Protein AF-K0KN36-F1 (afdb_monomer_lite)

InterPro domains:
  IPR013714 Golgi apparatus membrane protein TVP15 [PF08507] (9-66)

pLDDT: mean 72.39, std 9.74, range [46.72, 87.38]

Organism: Wickerhamomyces ciferrii (strain ATCC 14091 / BCRC 22168 / CBS 111 / JCM 3599 / NBRC 0793 / NRRL Y-1031 F-60-10) (NCBI:txid1206466)

Structure (mmCIF, N/CA/C/O backbone):
data_AF-K0KN36-F1
#
_entry.id   AF-K0KN36-F1
#
loop_
_atom_site.group_PDB
_atom_site.id
_atom_site.type_symbol
_atom_site.label_atom_id
_atom_site.label_alt_id
_atom_site.label_comp_id
_atom_site.label_asym_id
_atom_site.label_entity_id
_atom_site.label_seq_id
_atom_site.pdbx_PDB_ins_code
_atom_site.Cartn_x
_atom_site.Cartn_y
_atom_site.Cartn_z
_atom_site.occupancy
_atom_site.B_iso_or_equiv
_atom_site.auth_seq_id
_atom_site.auth_comp_id
_atom_site.auth_asym_id
_atom_site.auth_atom_id
_atom_site.pdbx_PDB_model_num
ATOM 1 N N . MET A 1 1 ? 15.556 6.257 4.956 1.00 46.72 1 MET A N 1
ATOM 2 C CA . MET A 1 1 ? 14.677 6.479 3.790 1.00 46.72 1 MET A CA 1
ATOM 3 C C . MET A 1 1 ? 13.432 5.645 4.008 1.00 46.72 1 MET A C 1
ATOM 5 O O . MET A 1 1 ? 13.583 4.464 4.287 1.00 46.72 1 MET A O 1
ATOM 9 N N . LEU A 1 2 ? 12.238 6.243 3.987 1.00 52.91 2 LEU A N 1
ATOM 10 C CA . LEU A 1 2 ? 11.018 5.449 3.834 1.00 52.91 2 LEU A CA 1
ATOM 11 C C . LEU A 1 2 ? 10.950 5.048 2.360 1.00 52.91 2 LEU A C 1
ATOM 13 O O . LEU A 1 2 ? 10.834 5.918 1.500 1.00 52.91 2 LEU A O 1
ATOM 17 N N . ASN A 1 3 ? 11.107 3.756 2.084 1.00 67.44 3 ASN A N 1
ATOM 18 C CA . ASN A 1 3 ? 10.918 3.200 0.749 1.00 67.44 3 ASN A CA 1
ATOM 19 C C . ASN A 1 3 ? 9.430 3.165 0.412 1.00 67.44 3 ASN A C 1
ATOM 21 O O . ASN A 1 3 ? 8.590 3.048 1.309 1.00 67.44 3 ASN A O 1
ATOM 25 N N . THR A 1 4 ? 9.109 3.216 -0.875 1.00 68.75 4 THR A N 1
ATOM 26 C CA . THR A 1 4 ? 7.735 3.126 -1.378 1.00 68.75 4 THR A CA 1
ATOM 27 C C . THR A 1 4 ? 7.007 1.917 -0.779 1.00 68.75 4 THR A C 1
ATOM 29 O O . THR A 1 4 ? 5.915 2.080 -0.248 1.00 68.75 4 THR A O 1
ATOM 32 N N . ASP A 1 5 ? 7.690 0.777 -0.679 1.00 70.31 5 ASP A N 1
ATOM 33 C CA . ASP A 1 5 ? 7.196 -0.494 -0.126 1.00 70.31 5 ASP A CA 1
ATOM 34 C C . ASP A 1 5 ? 6.774 -0.371 1.351 1.00 70.31 5 ASP A C 1
ATOM 36 O O . ASP A 1 5 ? 5.791 -0.960 1.810 1.00 70.31 5 ASP A O 1
ATOM 40 N N . THR A 1 6 ? 7.497 0.451 2.121 1.00 68.56 6 THR A N 1
ATOM 41 C CA . THR A 1 6 ? 7.172 0.711 3.533 1.00 68.56 6 THR A CA 1
ATOM 42 C C . THR A 1 6 ? 5.955 1.616 3.685 1.00 68.56 6 THR A C 1
ATOM 44 O O . THR A 1 6 ? 5.213 1.481 4.657 1.00 68.56 6 THR A O 1
ATOM 47 N N . LEU A 1 7 ? 5.700 2.502 2.718 1.00 69.88 7 LEU A N 1
ATOM 48 C CA . LEU A 1 7 ? 4.512 3.351 2.713 1.00 69.88 7 LEU A CA 1
ATOM 49 C C . LEU A 1 7 ? 3.263 2.521 2.386 1.00 69.88 7 LEU A C 1
ATOM 51 O O . LEU A 1 7 ? 2.234 2.699 3.038 1.00 69.88 7 LEU A O 1
ATOM 55 N N . THR A 1 8 ? 3.355 1.564 1.457 1.00 67.69 8 THR A N 1
ATOM 56 C CA . THR A 1 8 ? 2.237 0.695 1.045 1.00 67.69 8 THR A CA 1
ATOM 57 C C . THR A 1 8 ? 1.675 -0.120 2.209 1.00 67.69 8 THR A C 1
ATOM 59 O O . THR A 1 8 ? 0.458 -0.180 2.408 1.00 67.69 8 THR A O 1
ATOM 62 N N . LEU A 1 9 ? 2.558 -0.685 3.036 1.00 72.69 9 LEU A N 1
ATOM 63 C CA . LEU A 1 9 ? 2.176 -1.444 4.230 1.00 72.69 9 LEU A CA 1
ATOM 64 C C . LEU A 1 9 ? 1.495 -0.567 5.290 1.00 72.69 9 LEU A C 1
ATOM 66 O O . LEU A 1 9 ? 0.542 -1.007 5.931 1.00 72.69 9 LEU A O 1
ATOM 70 N N . VAL A 1 10 ? 1.933 0.685 5.451 1.00 77.00 10 VAL A N 1
ATOM 71 C CA . VAL A 1 10 ? 1.338 1.634 6.405 1.00 77.00 10 VAL A CA 1
ATOM 72 C C . VAL A 1 10 ? -0.081 2.025 5.984 1.00 77.00 10 VAL A C 1
ATOM 74 O O . VAL A 1 10 ? -0.978 2.028 6.827 1.00 77.00 10 VAL A O 1
ATOM 77 N N . TYR A 1 11 ? -0.330 2.279 4.695 1.00 67.62 11 TYR A N 1
ATOM 78 C CA . TYR A 1 11 ? -1.684 2.569 4.206 1.00 67.62 11 TYR A CA 1
ATOM 79 C C . TYR A 1 11 ? -2.634 1.374 4.387 1.00 67.62 11 TYR A C 1
ATOM 81 O O . TYR A 1 11 ? -3.746 1.553 4.888 1.00 67.62 11 TYR A O 1
ATOM 89 N N . LEU A 1 12 ? -2.193 0.149 4.075 1.00 69.88 12 LEU A N 1
ATOM 90 C CA . LEU A 1 12 ? -2.994 -1.066 4.287 1.00 69.88 12 LEU A CA 1
ATOM 91 C C . LEU A 1 12 ? -3.309 -1.298 5.781 1.00 69.88 12 LEU A C 1
ATOM 93 O O . LEU A 1 12 ? -4.441 -1.629 6.150 1.00 69.88 12 LEU A O 1
ATOM 97 N N . LEU A 1 13 ? -2.325 -1.078 6.657 1.00 72.81 13 LEU A N 1
ATOM 98 C CA . LEU A 1 13 ? -2.474 -1.199 8.108 1.00 72.81 13 LEU A CA 1
ATOM 99 C C . LEU A 1 13 ? -3.476 -0.174 8.661 1.00 72.81 13 LEU A C 1
ATOM 101 O O . LEU A 1 13 ? -4.363 -0.529 9.432 1.00 72.81 13 LEU A O 1
ATOM 105 N N . ILE A 1 14 ? -3.380 1.090 8.243 1.00 73.56 14 ILE A N 1
ATOM 106 C CA . ILE A 1 14 ? -4.290 2.154 8.690 1.00 73.56 14 ILE A CA 1
ATOM 107 C C . ILE A 1 14 ? -5.722 1.890 8.198 1.00 73.56 14 ILE A C 1
ATOM 109 O O . ILE A 1 14 ? -6.672 2.052 8.966 1.00 73.56 14 ILE A O 1
ATOM 113 N N . GLY A 1 15 ? -5.889 1.429 6.954 1.00 66.56 15 GLY A N 1
ATOM 114 C CA . GLY A 1 15 ? -7.199 1.080 6.395 1.00 66.56 15 GLY A CA 1
ATOM 115 C C . GLY A 1 15 ? -7.906 -0.035 7.171 1.00 66.56 15 GLY A C 1
ATOM 116 O O . GLY A 1 15 ? -9.098 0.075 7.461 1.00 66.56 15 GLY A O 1
ATOM 117 N N . THR A 1 16 ? -7.170 -1.076 7.574 1.00 66.19 16 THR A N 1
ATOM 118 C CA . THR A 1 16 ? -7.727 -2.189 8.366 1.00 66.19 16 THR A CA 1
ATOM 119 C C . THR A 1 16 ? -7.950 -1.821 9.837 1.00 66.19 16 THR A C 1
ATOM 121 O O . THR A 1 16 ? -8.943 -2.249 10.422 1.00 66.19 16 THR A O 1
ATOM 124 N N . LEU A 1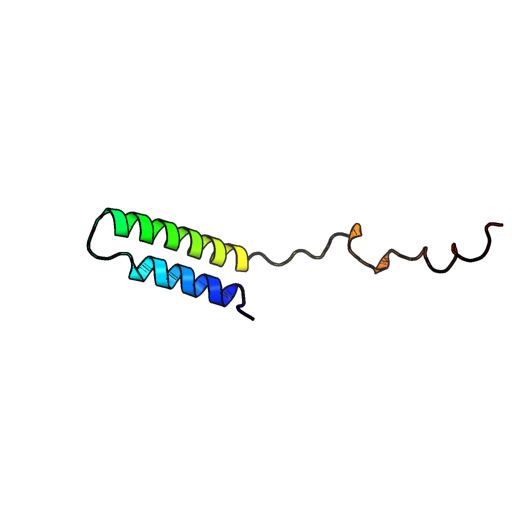 17 ? -7.104 -0.966 10.424 1.00 70.75 17 LEU A N 1
ATOM 125 C CA . LEU A 1 17 ? -7.228 -0.514 11.816 1.00 70.75 17 LEU A CA 1
ATOM 126 C C . LEU A 1 17 ? 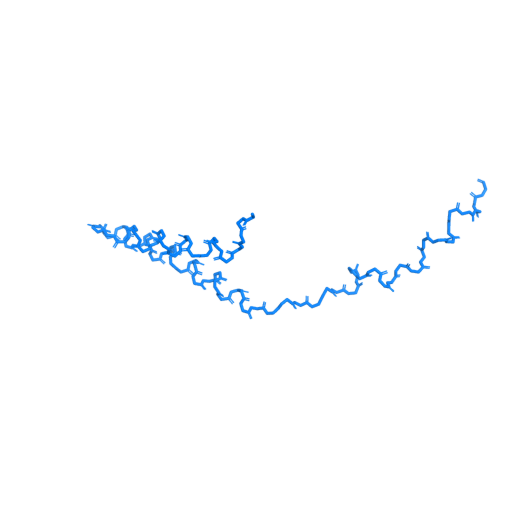-8.449 0.395 12.048 1.00 70.75 17 LEU A C 1
ATOM 128 O O . LEU A 1 17 ? -9.061 0.360 13.115 1.00 70.75 17 LEU A O 1
ATOM 132 N N . ILE A 1 18 ? -8.818 1.212 11.057 1.00 70.62 18 ILE A N 1
ATOM 133 C CA . ILE A 1 18 ? -9.952 2.147 11.161 1.00 70.62 18 ILE A CA 1
ATOM 134 C C . ILE A 1 18 ? -11.300 1.438 10.958 1.00 70.62 18 ILE A C 1
ATOM 136 O O . ILE A 1 18 ? -12.318 1.942 11.436 1.00 70.62 18 ILE A O 1
ATOM 140 N N . ALA A 1 19 ? -11.329 0.265 10.318 1.00 66.06 19 ALA A N 1
ATOM 141 C CA . ALA A 1 19 ? -12.535 -0.454 9.894 1.00 66.06 19 ALA A CA 1
ATOM 142 C C . ALA A 1 19 ? -13.346 -1.118 11.038 1.00 66.06 19 ALA A C 1
ATOM 144 O O . ALA A 1 19 ? -13.845 -2.232 10.896 1.00 66.06 19 ALA A O 1
ATOM 145 N N . GLY A 1 20 ? -13.516 -0.438 12.177 1.00 66.69 20 GLY A N 1
ATOM 146 C CA . GLY A 1 20 ? -14.271 -0.915 13.335 1.00 66.69 20 GLY A CA 1
ATOM 147 C C . GLY A 1 20 ? -15.327 0.076 13.839 1.00 66.69 20 GLY A C 1
ATOM 148 O O . GLY A 1 20 ? -15.061 1.262 14.049 1.00 66.69 20 GLY A O 1
ATOM 149 N N . GLY A 1 21 ? -16.535 -0.433 14.092 1.00 72.56 21 GLY A N 1
ATOM 150 C CA . GLY A 1 21 ? -17.547 0.193 14.953 1.00 72.56 21 GLY A CA 1
ATOM 151 C C . GLY A 1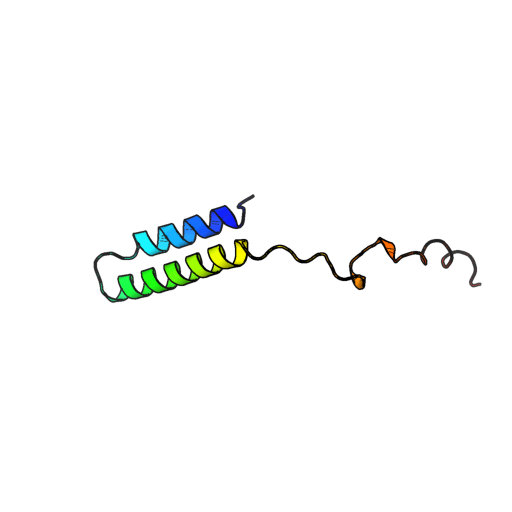 21 ? -18.624 1.054 14.284 1.00 72.56 21 GLY A C 1
ATOM 152 O O . GLY A 1 21 ? -19.702 1.177 14.852 1.00 72.56 21 GLY A O 1
ATOM 153 N N . ASN A 1 22 ? -18.399 1.642 13.105 1.00 75.94 22 ASN A N 1
ATOM 154 C CA . ASN A 1 22 ? -19.427 2.455 12.438 1.00 75.94 22 ASN A CA 1
ATOM 155 C C . ASN A 1 22 ? -19.355 2.313 10.910 1.00 75.94 22 ASN A C 1
ATOM 157 O O . ASN A 1 22 ? -18.258 2.230 10.360 1.00 75.94 22 ASN A O 1
ATOM 161 N N . VAL A 1 23 ? -20.500 2.328 10.216 1.00 75.56 23 VAL A N 1
ATOM 162 C CA . VAL A 1 23 ? -20.597 2.056 8.761 1.00 75.56 23 VAL A CA 1
ATOM 163 C C . VAL A 1 23 ? -19.708 2.999 7.940 1.00 75.56 23 VAL A C 1
ATOM 165 O O . VAL A 1 23 ? -19.010 2.563 7.029 1.00 75.56 23 VAL A O 1
ATOM 168 N N . PHE A 1 24 ? -19.631 4.274 8.326 1.00 74.44 24 PHE A N 1
ATOM 169 C CA . PHE A 1 24 ? -18.746 5.254 7.689 1.00 74.44 24 PHE A CA 1
ATOM 170 C C . PHE A 1 24 ? -17.261 4.879 7.771 1.00 74.44 24 PHE A C 1
ATOM 172 O O . PHE A 1 24 ? -16.519 5.089 6.816 1.00 74.44 24 PHE A O 1
ATOM 179 N N . LYS A 1 25 ? -16.822 4.285 8.885 1.00 77.62 25 LYS A N 1
ATOM 180 C CA . LYS A 1 25 ? -15.427 3.871 9.072 1.00 77.62 25 LYS A CA 1
ATOM 181 C C . LYS A 1 25 ? -15.062 2.665 8.211 1.00 77.62 25 LYS A C 1
ATOM 183 O O . LYS A 1 25 ? -13.933 2.577 7.747 1.00 77.62 25 LYS A O 1
ATOM 188 N N . ILE A 1 26 ? -16.022 1.776 7.964 1.00 80.19 26 ILE A N 1
ATOM 189 C CA . ILE A 1 26 ? -15.851 0.640 7.051 1.00 80.19 26 ILE A CA 1
ATOM 190 C C . ILE A 1 26 ? -15.661 1.148 5.617 1.00 80.19 26 ILE A C 1
ATOM 192 O O . ILE A 1 26 ? -14.745 0.706 4.933 1.00 80.19 26 ILE A O 1
ATOM 196 N N . ILE A 1 27 ? -16.468 2.124 5.184 1.00 82.06 27 ILE A N 1
ATOM 197 C CA . ILE A 1 27 ? -16.354 2.731 3.846 1.00 82.06 27 ILE A CA 1
ATOM 198 C C . ILE A 1 27 ? -14.995 3.428 3.672 1.00 82.06 27 ILE A C 1
ATOM 200 O O . ILE A 1 27 ? -14.319 3.226 2.665 1.00 82.06 27 ILE A O 1
ATOM 204 N N . LEU A 1 28 ? -14.568 4.207 4.670 1.00 81.62 28 LEU A N 1
ATOM 205 C CA . LEU A 1 28 ? -13.257 4.865 4.679 1.00 81.62 28 LEU A CA 1
ATOM 206 C C . LEU A 1 28 ? -12.098 3.856 4.678 1.00 81.62 28 LEU A C 1
ATOM 208 O O . LEU A 1 28 ? -11.158 4.015 3.902 1.00 81.62 28 LEU A O 1
ATOM 212 N N . GLY A 1 2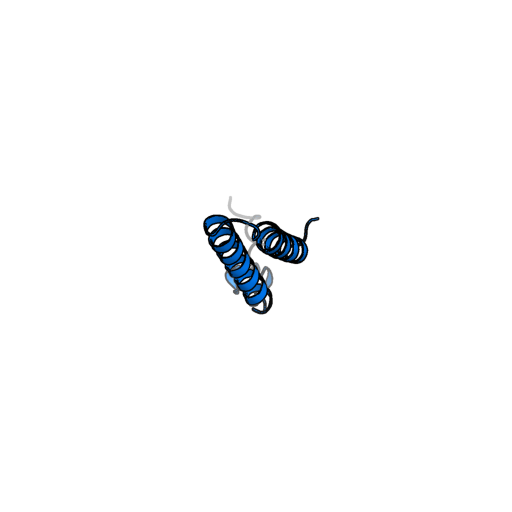9 ? -12.176 2.802 5.495 1.00 79.12 29 GLY A N 1
ATOM 213 C CA . GLY A 1 29 ? -11.170 1.738 5.531 1.00 79.12 29 GLY A CA 1
ATOM 214 C C . GLY A 1 29 ? -11.052 0.995 4.200 1.00 79.12 29 GLY A C 1
ATOM 215 O O . GLY A 1 29 ? -9.945 0.726 3.738 1.00 79.12 29 GLY A O 1
ATOM 216 N N . LEU A 1 30 ? -12.182 0.740 3.536 1.00 82.44 30 LEU A N 1
ATOM 217 C CA . LEU A 1 30 ? -12.227 0.086 2.229 1.00 82.44 30 LEU A CA 1
ATOM 218 C C . LEU A 1 30 ? -11.620 0.960 1.121 1.00 82.44 30 LEU A C 1
ATOM 220 O O . LEU A 1 30 ? -10.887 0.446 0.282 1.00 82.44 30 LEU A O 1
ATOM 224 N N . LEU A 1 31 ? -11.847 2.278 1.145 1.00 85.88 31 LEU A N 1
ATOM 225 C CA . LEU A 1 31 ? -11.225 3.209 0.197 1.00 85.88 31 LEU A CA 1
ATOM 226 C C . LEU A 1 31 ? -9.697 3.203 0.331 1.00 85.88 31 LEU A C 1
ATOM 228 O O . LEU A 1 31 ? -8.986 3.074 -0.664 1.00 85.88 31 LEU A O 1
ATOM 232 N N . VAL A 1 32 ? -9.191 3.283 1.563 1.00 84.38 32 VAL A N 1
ATOM 233 C CA . VAL A 1 32 ? -7.746 3.248 1.834 1.00 84.38 32 VAL A CA 1
ATOM 234 C C . VAL A 1 32 ? -7.143 1.896 1.438 1.00 84.38 32 VAL A C 1
ATOM 236 O O . VAL A 1 32 ? -6.072 1.859 0.834 1.00 84.38 32 VAL A O 1
ATOM 239 N N . ALA A 1 33 ? -7.844 0.790 1.706 1.00 81.06 33 ALA A N 1
ATOM 240 C CA . ALA A 1 33 ? -7.412 -0.541 1.293 1.00 81.06 33 ALA A CA 1
ATOM 241 C C . ALA A 1 33 ? -7.318 -0.672 -0.237 1.00 81.06 33 ALA A C 1
ATOM 243 O O . ALA A 1 33 ? -6.323 -1.194 -0.734 1.00 81.06 33 ALA A O 1
ATOM 244 N N . ILE A 1 34 ? -8.297 -0.154 -0.991 1.00 87.38 34 ILE A N 1
ATOM 245 C CA . ILE A 1 34 ? -8.267 -0.146 -2.465 1.00 87.38 34 ILE A CA 1
ATOM 246 C C . ILE A 1 34 ? -7.051 0.624 -2.987 1.00 87.38 34 ILE A C 1
ATOM 248 O O . ILE A 1 34 ? -6.359 0.139 -3.879 1.00 87.38 34 ILE A O 1
ATOM 252 N N . VAL A 1 35 ? -6.764 1.799 -2.423 1.00 86.75 35 VAL A N 1
ATOM 253 C CA . VAL A 1 35 ? -5.592 2.599 -2.810 1.00 86.75 35 VAL A CA 1
ATOM 254 C C . VAL A 1 35 ? -4.297 1.836 -2.520 1.00 86.75 35 VAL A C 1
ATOM 256 O O . VAL A 1 35 ? -3.425 1.770 -3.383 1.00 86.75 35 VAL A O 1
ATOM 259 N N . GLY A 1 36 ? -4.191 1.192 -1.353 1.00 81.62 36 GLY A N 1
ATOM 260 C CA . GLY A 1 36 ? -3.058 0.327 -1.016 1.00 81.62 36 GLY A CA 1
ATOM 261 C C . GLY A 1 36 ? -2.866 -0.811 -2.024 1.00 81.62 36 GLY A C 1
ATOM 262 O O . GLY A 1 36 ? -1.762 -1.006 -2.523 1.00 81.62 36 GLY A O 1
ATOM 263 N N . PHE A 1 37 ? -3.944 -1.507 -2.397 1.00 83.31 37 PHE A N 1
ATOM 264 C CA . PHE A 1 37 ? -3.907 -2.552 -3.426 1.00 83.31 37 PHE A CA 1
ATOM 265 C C . PHE A 1 37 ? -3.498 -2.027 -4.808 1.00 83.31 37 PHE A C 1
ATOM 267 O O . PHE A 1 37 ? -2.755 -2.703 -5.516 1.00 83.31 37 PHE A O 1
ATOM 274 N N . ALA A 1 38 ? -3.942 -0.829 -5.193 1.00 86.81 38 ALA A N 1
ATOM 275 C CA . ALA A 1 38 ? -3.540 -0.212 -6.453 1.00 86.81 38 ALA A CA 1
ATOM 276 C C . ALA A 1 38 ? -2.029 0.069 -6.488 1.00 86.81 38 ALA A C 1
ATOM 278 O O . ALA A 1 38 ? -1.374 -0.255 -7.475 1.00 86.81 38 ALA A O 1
ATOM 279 N N . TYR A 1 39 ? -1.462 0.598 -5.399 1.00 84.12 39 TYR A N 1
ATOM 280 C CA . TYR A 1 39 ? -0.018 0.819 -5.297 1.00 84.12 39 TYR A CA 1
ATOM 281 C C . TYR A 1 39 ? 0.783 -0.486 -5.320 1.00 84.12 39 TYR A C 1
ATOM 283 O O . TYR A 1 39 ? 1.785 -0.548 -6.025 1.00 84.12 39 TYR A O 1
ATOM 291 N N . ILE A 1 40 ? 0.307 -1.536 -4.637 1.00 84.12 40 ILE A N 1
ATOM 292 C CA . ILE A 1 40 ? 0.898 -2.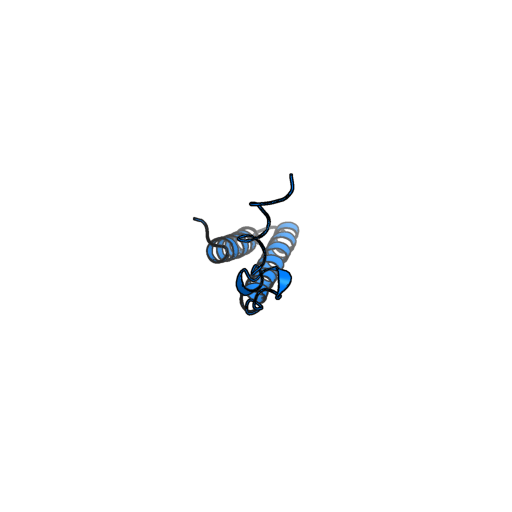882 -4.726 1.00 84.12 40 ILE A CA 1
ATOM 293 C C . ILE A 1 40 ? 0.915 -3.358 -6.186 1.00 84.12 40 ILE A C 1
ATOM 295 O O . ILE A 1 40 ? 1.921 -3.867 -6.659 1.00 84.12 40 ILE A O 1
ATOM 299 N N . GLY A 1 41 ? -0.179 -3.162 -6.928 1.00 84.00 41 GLY A N 1
ATOM 300 C CA . GLY A 1 41 ? -0.254 -3.528 -8.344 1.00 84.00 41 GLY A CA 1
ATOM 301 C C . GLY A 1 41 ? 0.745 -2.775 -9.230 1.00 84.00 41 GLY A C 1
ATOM 302 O O . GLY A 1 41 ? 1.348 -3.377 -10.116 1.00 84.00 41 GLY A O 1
ATOM 303 N N . LEU A 1 42 ? 0.939 -1.475 -8.984 1.00 84.94 42 LEU A N 1
ATOM 304 C CA . LEU A 1 42 ? 1.886 -0.640 -9.733 1.00 84.94 42 LEU A CA 1
ATOM 305 C C . LEU A 1 42 ? 3.346 -1.053 -9.507 1.00 84.94 42 LEU A C 1
ATOM 307 O O . LEU A 1 42 ? 4.164 -0.867 -10.402 1.00 84.94 42 LEU A O 1
ATOM 311 N N . GLU A 1 43 ? 3.666 -1.642 -8.355 1.00 80.75 43 GLU A N 1
ATOM 312 C CA . GLU A 1 43 ? 5.015 -2.128 -8.040 1.00 80.75 43 GLU A CA 1
ATOM 313 C C . GLU A 1 43 ? 5.449 -3.287 -8.951 1.00 80.75 43 GLU A C 1
ATOM 315 O O . GLU A 1 43 ? 6.627 -3.436 -9.269 1.00 80.75 43 GLU A O 1
ATOM 320 N N . PHE A 1 44 ? 4.492 -4.074 -9.447 1.00 82.12 44 PHE A N 1
ATOM 321 C CA . PHE A 1 44 ? 4.767 -5.171 -10.376 1.00 82.12 44 PHE A CA 1
ATOM 322 C C . PHE A 1 44 ? 4.907 -4.721 -11.834 1.00 82.12 44 PHE A C 1
ATOM 324 O O . PHE A 1 44 ? 5.183 -5.556 -12.698 1.00 82.12 44 PHE A O 1
ATOM 331 N N . ILE A 1 45 ? 4.717 -3.431 -12.133 1.00 86.62 45 ILE A N 1
ATOM 332 C CA . ILE A 1 45 ? 4.975 -2.896 -13.469 1.00 86.62 45 ILE A CA 1
ATOM 333 C C . ILE A 1 45 ? 6.492 -2.717 -13.605 1.00 86.62 45 ILE A C 1
ATOM 335 O O . ILE A 1 45 ? 7.068 -1.875 -12.914 1.00 86.62 45 ILE A O 1
ATOM 339 N N . PRO A 1 46 ? 7.161 -3.488 -14.484 1.00 78.75 46 PRO A N 1
ATOM 340 C CA . PRO A 1 46 ? 8.600 -3.371 -14.649 1.00 78.75 46 PRO A CA 1
ATOM 341 C C . PRO A 1 46 ? 8.952 -1.968 -15.144 1.00 78.75 46 PRO A C 1
ATOM 343 O O . PRO A 1 46 ? 8.273 -1.414 -16.013 1.00 78.75 46 PRO A O 1
ATOM 346 N N . SER A 1 47 ? 10.031 -1.393 -14.608 1.00 77.00 47 SER A N 1
ATOM 347 C CA . SER A 1 47 ? 10.538 -0.114 -15.100 1.00 77.00 47 SER A CA 1
ATOM 348 C C . SER A 1 47 ? 10.879 -0.241 -16.583 1.00 77.00 47 SER A C 1
ATOM 350 O O . SER A 1 47 ? 11.682 -1.098 -16.962 1.00 77.00 47 SER A O 1
ATOM 352 N N . ILE A 1 48 ? 10.302 0.617 -17.421 1.00 80.62 48 ILE A N 1
ATOM 353 C CA . ILE A 1 48 ? 10.740 0.733 -18.810 1.00 80.62 48 ILE A CA 1
ATOM 354 C C . ILE A 1 48 ? 12.141 1.347 -18.840 1.00 80.62 48 ILE A C 1
ATOM 356 O O . ILE A 1 48 ? 12.451 2.246 -18.054 1.00 80.62 48 ILE A O 1
ATOM 360 N N . SER A 1 49 ? 12.995 0.862 -19.741 1.00 77.19 49 SER A N 1
ATOM 361 C CA . SER A 1 49 ? 14.265 1.533 -20.004 1.00 77.19 49 SER A CA 1
ATOM 362 C C . SER A 1 49 ? 13.990 2.988 -20.409 1.00 77.19 49 SER A C 1
ATOM 364 O O . SER A 1 49 ? 13.045 3.223 -21.173 1.00 77.19 49 SER A O 1
ATOM 366 N N . PRO A 1 50 ? 14.778 3.963 -19.928 1.00 80.31 50 PRO A N 1
ATOM 367 C CA . PRO A 1 50 ? 14.612 5.359 -20.316 1.00 80.31 50 PRO A CA 1
ATOM 368 C C . PRO A 1 50 ? 14.647 5.520 -21.849 1.00 80.31 50 PRO A C 1
ATOM 370 O O . PRO A 1 50 ? 15.456 4.849 -22.495 1.00 80.31 50 PRO A O 1
ATOM 373 N N . PRO A 1 51 ? 13.793 6.377 -22.446 1.00 76.19 51 PRO A N 1
ATOM 374 C CA . PRO A 1 51 ? 13.829 6.624 -23.884 1.00 76.19 51 PRO A CA 1
ATOM 375 C C . PRO A 1 51 ? 15.117 7.355 -24.278 1.00 76.19 51 PRO A C 1
ATOM 377 O O . PRO A 1 51 ? 15.750 8.001 -23.443 1.00 76.19 51 PRO A O 1
ATOM 380 N N . ASP A 1 52 ? 15.493 7.272 -25.555 1.00 74.50 52 ASP A N 1
ATOM 381 C CA . ASP A 1 52 ? 16.836 7.645 -26.022 1.00 74.50 52 ASP A CA 1
ATOM 382 C C . ASP A 1 52 ? 17.246 9.091 -25.704 1.00 74.50 52 ASP A C 1
ATOM 384 O O . ASP A 1 52 ? 18.398 9.338 -25.361 1.00 74.50 52 ASP A O 1
ATOM 388 N N . ASN A 1 53 ? 16.296 10.030 -25.675 1.00 74.56 53 ASN A N 1
ATOM 389 C CA . ASN A 1 53 ? 16.531 11.427 -25.290 1.00 74.56 53 ASN A CA 1
ATOM 390 C C . ASN A 1 53 ? 16.962 11.630 -23.817 1.00 74.56 53 ASN A C 1
ATOM 392 O O . ASN A 1 53 ? 17.339 12.741 -23.456 1.00 74.56 53 ASN A O 1
ATOM 396 N N . PHE A 1 54 ? 16.888 10.603 -22.961 1.00 73.62 54 PHE A N 1
ATOM 397 C CA . PHE A 1 54 ? 17.355 10.625 -21.564 1.00 73.62 54 PHE A CA 1
ATOM 398 C C . PHE A 1 54 ? 18.626 9.795 -21.341 1.00 73.62 54 PHE A C 1
ATOM 400 O O . PHE A 1 54 ? 19.062 9.630 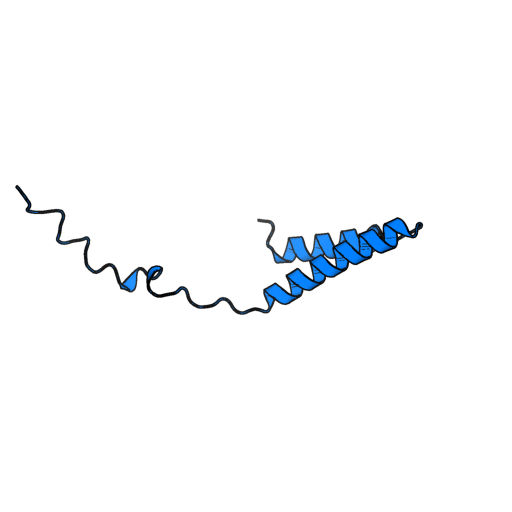-20.200 1.00 73.62 54 PHE A O 1
ATOM 407 N N . ARG A 1 55 ? 19.218 9.247 -22.406 1.00 76.75 55 ARG A N 1
ATOM 408 C CA . ARG A 1 55 ? 20.444 8.453 -22.332 1.00 76.75 55 ARG A CA 1
ATOM 409 C C . ARG A 1 55 ? 21.635 9.349 -22.695 1.00 76.75 55 ARG A C 1
ATOM 411 O O . ARG A 1 55 ? 21.669 9.945 -23.765 1.00 76.75 55 ARG A O 1
ATOM 418 N N . THR A 1 56 ? 22.629 9.436 -21.808 1.00 65.44 56 THR A N 1
ATOM 419 C CA . THR A 1 56 ? 23.872 10.224 -22.004 1.00 65.44 56 THR A CA 1
ATOM 420 C C . THR A 1 56 ? 24.721 9.747 -23.189 1.00 65.44 56 THR A C 1
ATOM 422 O O . THR A 1 56 ? 25.553 10.482 -23.703 1.00 65.44 56 THR A O 1
ATOM 425 N N . GLU A 1 57 ? 24.490 8.531 -23.669 1.00 61.94 57 GLU A N 1
ATOM 426 C CA . GLU A 1 57 ? 25.193 7.907 -24.796 1.00 61.94 57 GLU A CA 1
ATOM 427 C C . GLU A 1 57 ? 24.993 8.584 -26.168 1.00 61.94 57 GLU A C 1
ATOM 429 O O . GLU A 1 57 ? 25.586 8.135 -27.141 1.00 61.94 57 GLU A O 1
ATOM 434 N N . GLY A 1 58 ? 24.184 9.647 -26.259 1.00 60.06 58 GLY A N 1
ATOM 435 C CA . GLY A 1 58 ? 24.001 10.460 -27.468 1.00 60.06 58 GLY A CA 1
ATOM 436 C C . GLY A 1 58 ? 24.621 11.862 -27.423 1.00 60.06 58 GLY A C 1
ATOM 437 O O . GLY A 1 58 ? 24.556 12.575 -28.424 1.00 60.06 58 GLY A O 1
ATOM 438 N N . THR A 1 59 ? 25.224 12.291 -26.309 1.00 60.38 59 THR A N 1
ATOM 439 C CA . THR A 1 59 ? 25.909 13.593 -26.235 1.00 60.38 59 THR A CA 1
ATOM 440 C C . THR A 1 59 ? 27.341 13.453 -26.758 1.00 60.38 59 THR A C 1
ATOM 442 O O . THR A 1 59 ? 28.296 13.473 -25.994 1.00 60.38 59 THR A O 1
ATOM 445 N N . PHE A 1 60 ? 27.485 13.279 -28.076 1.00 60.88 60 PHE A N 1
ATOM 446 C CA . PHE A 1 60 ? 28.779 13.352 -28.775 1.00 60.88 60 PHE A CA 1
ATOM 447 C C . PHE A 1 60 ? 29.149 14.776 -29.213 1.00 60.88 60 PHE A C 1
ATOM 449 O O . PHE A 1 60 ? 30.176 14.957 -29.851 1.00 60.88 60 PHE A O 1
ATOM 456 N N . LEU A 1 61 ? 28.330 15.780 -28.891 1.00 63.69 61 LEU A N 1
ATOM 457 C CA . LEU A 1 61 ? 28.557 17.177 -29.262 1.00 63.69 61 LEU A CA 1
ATOM 458 C C . LEU A 1 61 ? 28.462 18.049 -28.010 1.00 63.69 61 LEU A C 1
ATOM 460 O O . LEU A 1 61 ? 27.411 18.622 -27.741 1.00 63.69 61 LEU A O 1
ATOM 464 N N . ASN A 1 62 ? 29.507 18.044 -27.183 1.00 58.69 62 ASN A N 1
ATOM 465 C CA . ASN A 1 62 ? 29.773 19.143 -26.245 1.00 58.69 62 ASN A CA 1
ATOM 466 C C . ASN A 1 62 ? 31.236 19.200 -25.762 1.00 58.69 62 ASN A C 1
ATOM 468 O O . ASN A 1 62 ? 31.505 19.842 -24.755 1.00 58.69 62 ASN A O 1
ATOM 472 N N . ASP A 1 63 ? 32.174 18.579 -26.488 1.00 55.97 63 ASP A N 1
ATOM 473 C CA . ASP A 1 63 ? 33.615 18.780 -26.263 1.00 55.97 63 ASP A CA 1
ATOM 474 C C . ASP A 1 63 ? 34.301 19.522 -27.437 1.00 55.97 63 ASP A C 1
ATOM 476 O O . ASP A 1 63 ? 35.497 19.784 -27.360 1.00 55.97 63 ASP A O 1
ATOM 480 N N . GLU A 1 64 ? 33.582 19.885 -28.515 1.00 56.62 64 GLU A N 1
ATOM 481 C CA . GLU A 1 64 ? 34.183 20.508 -29.719 1.00 56.62 64 GLU A CA 1
ATOM 482 C C . GLU A 1 64 ? 33.619 21.896 -30.105 1.00 56.62 64 GLU A C 1
ATOM 484 O O . GLU A 1 64 ? 34.118 22.481 -31.060 1.00 56.62 64 GLU A O 1
ATOM 489 N N . ASP A 1 65 ? 32.662 22.474 -29.359 1.00 58.91 65 ASP A N 1
ATOM 490 C CA . ASP A 1 65 ? 32.033 23.764 -29.733 1.00 58.91 65 ASP A CA 1
ATOM 491 C C . ASP A 1 65 ? 32.314 24.938 -28.756 1.00 58.91 65 ASP A C 1
ATOM 493 O O . ASP A 1 65 ? 31.782 26.032 -28.953 1.00 58.91 65 ASP A O 1
ATOM 497 N N . GLU A 1 66 ? 33.140 24.764 -27.709 1.00 59.06 66 GLU A N 1
ATOM 498 C CA . GLU A 1 66 ? 33.543 25.878 -26.813 1.00 59.06 66 GLU A CA 1
ATOM 499 C C . GLU A 1 66 ? 34.926 26.485 -27.125 1.00 59.06 66 GLU A C 1
ATOM 501 O O . GLU A 1 66 ? 35.267 27.527 -26.562 1.00 59.06 66 GLU A O 1
ATOM 506 N N . GLU A 1 67 ? 35.696 25.918 -28.060 1.00 61.75 67 GLU A N 1
ATOM 507 C CA . GLU A 1 67 ? 36.891 26.574 -28.607 1.00 61.75 67 GLU A CA 1
ATOM 508 C C . GLU A 1 67 ? 36.644 26.908 -30.086 1.00 61.75 67 GLU A C 1
ATOM 510 O O . GLU A 1 67 ? 36.458 26.015 -30.901 1.00 61.75 67 GLU A O 1
ATOM 515 N N . ASP A 1 68 ? 36.644 28.205 -30.415 1.00 60.59 68 ASP A N 1
ATOM 516 C CA . ASP A 1 68 ? 36.634 28.792 -31.770 1.00 60.59 68 ASP A CA 1
ATOM 517 C C . ASP A 1 68 ? 35.295 29.273 -32.373 1.00 60.59 68 ASP A C 1
ATOM 519 O O . ASP A 1 68 ? 34.935 28.915 -33.495 1.00 60.59 68 ASP A O 1
ATOM 523 N N . VAL A 1 69 ? 34.642 30.263 -31.742 1.00 62.56 69 VAL A N 1
ATOM 524 C CA . VAL A 1 69 ? 33.930 31.321 -32.499 1.00 62.56 69 VAL A CA 1
ATOM 525 C C . VAL A 1 69 ? 34.211 32.711 -31.895 1.00 62.56 69 VAL A C 1
ATOM 527 O O . VAL A 1 69 ? 33.492 33.151 -31.006 1.00 62.56 69 VAL A O 1
ATOM 530 N N . ILE A 1 70 ? 35.251 33.363 -32.451 1.00 53.47 70 ILE A N 1
ATOM 531 C CA . ILE A 1 70 ? 35.676 34.794 -32.419 1.00 53.47 70 ILE A CA 1
ATOM 532 C C . ILE A 1 70 ? 35.728 35.580 -31.097 1.00 53.47 70 ILE A C 1
ATOM 534 O O . ILE A 1 70 ? 34.676 35.860 -30.488 1.00 53.47 70 ILE A O 1
#

Foldseek 3Di:
DCDLVNVLVVLLVVLVVQCDDDPVSVVSSVVSNVVSVVSVVVVPPDDDDDPPVPDPVPPPPDPPPPPDDD

Sequence (70 aa):
MLNTDTLTLVYLLIGTLIAGGNVFKIILGLLVAIVGFAYIGLEFIPSISPPDNFRTEGTFLNDEDEEDVI

Radius of gyration: 23.72 Å; chains: 1; bounding box: 58×40×48 Å

Secondary structure (DSSP, 8-state):
---HHHHHHHHHHHHHHH-SSSHHHHHHHHHHHHHHHHHHHHHTSPPPPPPGGG-GGG--SSSSSSS---